Protein AF-A3IUQ2-F1 (afdb_monomer_lite)

Sequence (118 aa):
AVDLLGKALQLHIATYLVGKAIQGVTAAYLTRIAGKSFVEYFRQDQDWGDGGMTEVVQRQFQLSRKDEFLKAFVKDAITKVVQPLSDSWEEETEDTTPLKQPPLQQQAVLEEEEDDDW

pLDDT: mean 75.42, std 16.13, range [41.16, 94.31]

Secondary structure (DSSP, 8-state):
-HHHHHHHHHHHHHHHHHHHHHHHHHHHHHHHHHHHHHHHHHHTTT---TTHHHHHHHHHHHHHHHSHHHHHHHHHHIIIIIHHHHHHHHGGGS------PPP---------------

Structure (mmCIF, N/CA/C/O backbone):
data_AF-A3IUQ2-F1
#
_entry.id   AF-A3IUQ2-F1
#
loop_
_atom_site.group_PDB
_atom_site.id
_atom_site.type_symbol
_atom_site.label_atom_id
_atom_site.label_alt_id
_atom_site.label_comp_id
_atom_site.label_asym_id
_atom_site.label_entity_id
_atom_site.label_seq_id
_atom_site.pdbx_PDB_ins_code
_atom_site.Cartn_x
_atom_site.Cartn_y
_atom_site.Cartn_z
_atom_site.occupancy
_atom_site.B_iso_or_equiv
_atom_site.auth_seq_id
_atom_site.auth_comp_id
_atom_site.auth_asym_id
_atom_site.auth_atom_id
_atom_site.pdbx_PDB_model_num
ATOM 1 N N . ALA A 1 1 ? -13.560 -8.164 38.154 1.00 69.31 1 ALA A N 1
ATOM 2 C CA . ALA A 1 1 ? -12.105 -8.143 37.875 1.00 69.31 1 ALA A CA 1
ATOM 3 C C . ALA A 1 1 ? -11.744 -9.020 36.675 1.00 69.31 1 ALA A C 1
ATOM 5 O O . ALA A 1 1 ? -11.183 -8.492 35.728 1.00 69.31 1 ALA A O 1
ATOM 6 N N . VAL A 1 2 ? -12.111 -10.309 36.665 1.00 82.25 2 VAL A N 1
ATOM 7 C CA . VAL A 1 2 ? -11.847 -11.225 35.531 1.00 82.25 2 VAL A CA 1
ATOM 8 C C . VAL A 1 2 ? -12.486 -10.742 34.216 1.00 82.25 2 VAL A C 1
ATOM 10 O O . VAL A 1 2 ? -11.831 -10.756 33.184 1.00 82.25 2 VAL A O 1
ATOM 13 N N . ASP A 1 3 ? -13.708 -10.204 34.272 1.00 82.50 3 ASP A N 1
ATOM 14 C CA . ASP A 1 3 ? -14.431 -9.684 33.097 1.00 82.50 3 ASP A CA 1
ATOM 15 C C . ASP A 1 3 ? -13.732 -8.488 32.410 1.00 82.50 3 ASP A C 1
ATOM 17 O O . ASP A 1 3 ? -13.664 -8.396 31.188 1.00 82.50 3 ASP A O 1
ATOM 21 N N . LEU A 1 4 ? -13.114 -7.598 33.198 1.00 84.06 4 LEU A N 1
ATOM 22 C CA . LEU A 1 4 ? -12.323 -6.469 32.686 1.00 84.06 4 LEU A CA 1
ATOM 23 C C . LEU A 1 4 ? -11.041 -6.937 31.990 1.00 84.06 4 LEU A C 1
ATOM 25 O O . LEU A 1 4 ? -10.627 -6.345 30.996 1.00 84.06 4 LEU A O 1
ATOM 29 N N . LEU A 1 5 ? -10.421 -8.003 32.503 1.00 81.38 5 LEU A N 1
ATOM 30 C CA . LEU A 1 5 ? -9.231 -8.591 31.896 1.00 81.38 5 LEU A CA 1
ATOM 31 C C . LEU A 1 5 ? -9.569 -9.270 30.560 1.00 81.38 5 LEU A C 1
ATOM 33 O O . LEU A 1 5 ? -8.815 -9.121 29.602 1.00 81.38 5 LEU A O 1
ATOM 37 N N . GLY A 1 6 ? -10.719 -9.950 30.481 1.00 81.00 6 GLY A N 1
ATOM 38 C CA . GLY A 1 6 ? -11.242 -10.519 29.235 1.00 81.00 6 GLY A CA 1
ATOM 39 C C . GLY A 1 6 ? -11.48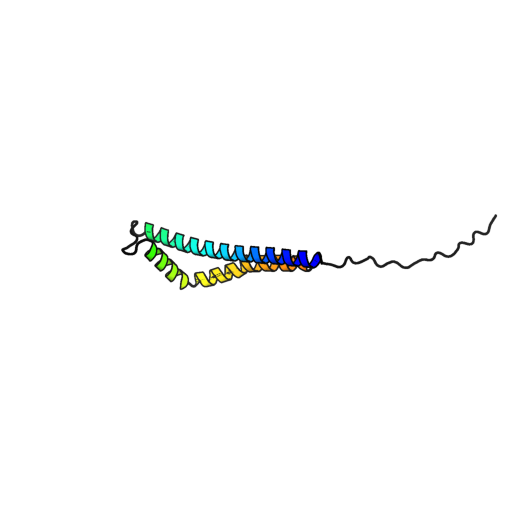5 -9.451 28.166 1.00 81.00 6 GLY A C 1
ATOM 40 O O . GLY A 1 6 ? -10.960 -9.565 27.060 1.00 81.00 6 GLY A O 1
ATOM 41 N N . LYS A 1 7 ? -12.169 -8.358 28.529 1.00 81.69 7 LYS A N 1
ATOM 42 C CA . LYS A 1 7 ? -12.421 -7.215 27.633 1.00 81.69 7 LYS A CA 1
ATOM 43 C C . LYS A 1 7 ? -11.130 -6.542 27.157 1.00 81.69 7 LYS A C 1
ATOM 45 O O . LYS A 1 7 ? -10.984 -6.241 25.976 1.00 81.69 7 LYS A O 1
ATOM 50 N N . ALA A 1 8 ? -10.155 -6.351 28.048 1.00 79.25 8 ALA A N 1
ATOM 51 C CA . ALA A 1 8 ? -8.855 -5.787 27.678 1.00 79.25 8 ALA A CA 1
ATOM 52 C C . ALA A 1 8 ? -8.081 -6.685 26.694 1.00 79.25 8 ALA A C 1
ATOM 54 O O . ALA A 1 8 ? -7.470 -6.187 25.747 1.00 79.25 8 ALA A O 1
ATOM 55 N N . LEU A 1 9 ? -8.123 -8.007 26.891 1.00 80.69 9 LEU A N 1
ATOM 56 C CA . LEU A 1 9 ? -7.485 -8.970 25.995 1.00 80.69 9 LEU A CA 1
ATOM 57 C C . LEU A 1 9 ? -8.164 -9.007 24.616 1.00 80.69 9 LEU A C 1
ATOM 59 O O . LEU A 1 9 ? -7.469 -8.991 23.601 1.00 80.69 9 LEU A O 1
ATOM 63 N N . GLN A 1 10 ? -9.500 -9.001 24.571 1.00 78.50 10 GLN A N 1
ATOM 64 C CA . GLN A 1 10 ? -10.274 -8.943 23.325 1.00 78.50 10 GLN A CA 1
ATOM 65 C C . GLN A 1 10 ? -9.937 -7.691 22.507 1.00 78.50 10 GLN A C 1
ATOM 67 O O . GLN A 1 10 ? -9.612 -7.800 21.326 1.00 78.50 10 GLN A O 1
ATOM 72 N N . LEU A 1 11 ? -9.893 -6.516 23.144 1.00 81.75 11 LEU A N 1
ATOM 73 C CA . LEU A 1 11 ? -9.494 -5.267 22.485 1.00 81.75 11 LEU A CA 1
ATOM 74 C C . LEU A 1 11 ? -8.073 -5.335 21.911 1.00 81.75 11 LEU A C 1
ATOM 76 O O . LEU A 1 11 ? -7.812 -4.826 20.817 1.00 81.75 11 LEU A O 1
ATOM 80 N N . HIS A 1 12 ? -7.148 -5.984 22.622 1.00 81.25 12 HIS A N 1
ATOM 81 C CA . HIS A 1 12 ? -5.777 -6.155 22.151 1.00 81.25 12 HIS A CA 1
ATOM 82 C C . HIS A 1 12 ? -5.707 -7.051 20.903 1.00 81.25 12 HIS A C 1
ATOM 84 O O . HIS A 1 12 ? -4.921 -6.779 19.992 1.00 81.25 12 HIS A O 1
ATOM 90 N N . ILE A 1 13 ? -6.520 -8.107 20.835 1.00 84.19 13 ILE A N 1
ATOM 91 C CA . ILE A 1 13 ? -6.587 -9.007 19.674 1.00 84.19 13 ILE A CA 1
ATOM 92 C C . ILE A 1 13 ? -7.259 -8.306 18.487 1.00 84.19 13 ILE A C 1
ATOM 94 O O . ILE A 1 13 ? -6.712 -8.333 17.384 1.00 84.19 13 ILE A O 1
ATOM 98 N N . ALA A 1 14 ? -8.378 -7.614 18.713 1.00 82.12 14 ALA A N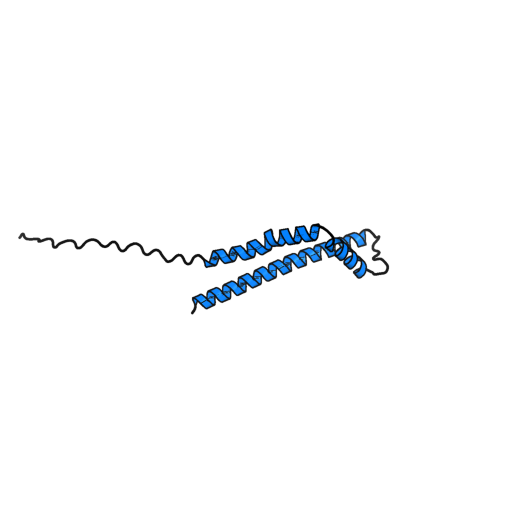 1
ATOM 99 C CA . ALA A 1 14 ? -9.083 -6.859 17.677 1.00 82.12 14 ALA A CA 1
ATOM 100 C C . ALA A 1 14 ? -8.170 -5.793 17.047 1.00 82.12 14 ALA A C 1
ATOM 102 O O . ALA A 1 14 ? -7.956 -5.769 15.833 1.00 82.12 14 ALA A O 1
ATOM 103 N N . THR A 1 15 ? -7.509 -4.982 17.879 1.00 82.38 15 THR A N 1
ATOM 104 C CA . THR A 1 15 ? -6.563 -3.955 17.411 1.00 82.38 15 THR A CA 1
ATOM 105 C C . THR A 1 15 ? -5.378 -4.572 16.661 1.00 82.38 15 THR A C 1
ATOM 107 O O . THR A 1 15 ? -4.912 -4.024 15.658 1.00 82.38 15 THR A O 1
ATOM 110 N N . TYR A 1 16 ? -4.895 -5.736 17.110 1.00 87.19 16 TYR A N 1
ATOM 111 C CA . TYR A 1 16 ? -3.825 -6.464 16.430 1.00 87.19 16 TYR A CA 1
ATOM 112 C C . TYR A 1 16 ? -4.240 -6.899 15.018 1.00 87.19 16 TYR A C 1
ATOM 114 O O . TYR A 1 16 ? -3.488 -6.679 14.066 1.00 87.19 16 TYR A O 1
ATOM 122 N N . LEU A 1 17 ? -5.437 -7.468 14.862 1.00 87.00 17 LEU A N 1
ATOM 123 C CA . LEU A 1 17 ? -5.953 -7.927 13.571 1.00 87.00 17 LEU A CA 1
ATOM 124 C C . LEU A 1 17 ? -6.215 -6.770 12.602 1.00 87.00 17 LEU A C 1
ATOM 126 O O . LEU A 1 17 ? -5.797 -6.848 11.446 1.00 87.00 17 LEU A O 1
ATOM 130 N N . VAL A 1 18 ? -6.796 -5.666 13.075 1.00 87.06 18 VAL A N 1
ATOM 131 C CA . VAL A 1 18 ? -6.957 -4.433 12.282 1.00 87.06 18 VAL A CA 1
ATOM 132 C C . VAL A 1 18 ? -5.596 -3.918 11.798 1.00 87.06 18 VAL A C 1
ATOM 134 O O . VAL A 1 18 ? -5.422 -3.599 10.618 1.00 87.06 18 VAL A O 1
ATOM 137 N N . GLY A 1 19 ? -4.584 -3.919 12.671 1.00 85.56 19 GLY A N 1
ATOM 138 C CA . GLY A 1 19 ? -3.210 -3.582 12.294 1.00 85.56 19 GLY A CA 1
ATOM 139 C C . GLY A 1 19 ? -2.652 -4.498 11.196 1.00 85.56 19 GLY A C 1
ATOM 140 O O . GLY A 1 19 ? -2.020 -4.021 10.248 1.00 85.56 19 GLY A O 1
ATOM 141 N N . LYS A 1 20 ? -2.924 -5.808 11.272 1.00 90.56 20 LYS A N 1
ATOM 142 C CA . LYS A 1 20 ? -2.528 -6.783 10.241 1.00 90.56 20 LYS A CA 1
ATOM 143 C C . LYS A 1 20 ? -3.259 -6.585 8.919 1.00 90.56 20 LYS A C 1
ATOM 145 O O . LYS A 1 20 ? -2.622 -6.701 7.873 1.00 90.56 20 LYS A O 1
ATOM 150 N N . ALA A 1 21 ? -4.538 -6.223 8.945 1.00 90.75 21 ALA A N 1
ATOM 151 C CA . ALA A 1 21 ? -5.297 -5.898 7.741 1.00 90.75 21 ALA A CA 1
ATOM 152 C C . ALA A 1 21 ? -4.675 -4.713 6.991 1.00 90.75 21 ALA A C 1
ATOM 154 O O . ALA A 1 21 ? -4.387 -4.817 5.799 1.00 90.75 21 ALA A O 1
ATOM 155 N N . ILE A 1 22 ? -4.371 -3.619 7.696 1.00 90.19 22 ILE A N 1
ATOM 156 C CA . ILE A 1 22 ? -3.730 -2.435 7.099 1.00 90.19 22 ILE A CA 1
ATOM 157 C C . ILE A 1 22 ? -2.362 -2.793 6.500 1.00 90.19 22 ILE A C 1
ATOM 159 O O . ILE A 1 22 ? -2.038 -2.373 5.383 1.00 90.19 22 ILE A O 1
ATOM 163 N N . GLN A 1 23 ? -1.564 -3.602 7.204 1.00 89.12 23 GLN A N 1
ATOM 164 C CA . GLN A 1 23 ? -0.283 -4.096 6.690 1.00 89.12 23 GLN A CA 1
ATOM 165 C C . GLN A 1 23 ? -0.462 -4.948 5.425 1.00 89.12 23 GLN A C 1
ATOM 167 O O . GLN A 1 23 ? 0.292 -4.773 4.469 1.00 89.12 23 GLN A O 1
ATOM 172 N N . GLY A 1 24 ? -1.478 -5.813 5.382 1.00 92.56 24 GLY A N 1
ATOM 173 C CA . GLY A 1 24 ? -1.810 -6.625 4.210 1.00 92.56 24 GLY A CA 1
ATOM 174 C C . GLY A 1 24 ? -2.218 -5.782 3.001 1.00 92.56 24 GLY A C 1
ATOM 175 O O . GLY A 1 24 ? -1.699 -5.983 1.904 1.00 92.56 24 GLY A O 1
ATOM 176 N N . VAL A 1 25 ? -3.074 -4.778 3.206 1.00 91.81 25 VAL A N 1
ATOM 177 C CA . VAL A 1 25 ? -3.484 -3.827 2.157 1.00 91.81 25 VAL A CA 1
ATOM 178 C C . VAL A 1 25 ? -2.281 -3.042 1.631 1.00 91.81 25 VAL A C 1
ATOM 180 O O . VAL A 1 25 ? -2.120 -2.876 0.420 1.00 91.81 25 VAL A O 1
ATOM 183 N N . THR A 1 26 ? -1.400 -2.603 2.531 1.00 91.50 26 THR A N 1
ATOM 184 C CA . THR A 1 26 ? -0.169 -1.888 2.170 1.00 91.50 26 THR A CA 1
ATOM 185 C C . THR A 1 26 ? 0.764 -2.773 1.350 1.00 91.50 26 THR A C 1
ATOM 187 O O . THR A 1 26 ? 1.253 -2.348 0.302 1.00 91.50 26 THR A O 1
ATOM 190 N N . ALA A 1 27 ? 0.980 -4.016 1.787 1.00 94.31 27 ALA A N 1
ATOM 191 C CA . ALA A 1 27 ? 1.794 -4.983 1.064 1.00 94.31 27 ALA A CA 1
ATOM 192 C C . ALA A 1 27 ? 1.218 -5.254 -0.332 1.00 94.31 27 ALA A C 1
ATOM 194 O O . ALA A 1 27 ? 1.949 -5.156 -1.311 1.00 94.31 27 ALA A O 1
ATOM 195 N N . ALA A 1 28 ? -0.094 -5.478 -0.449 1.00 92.69 28 ALA A N 1
ATOM 196 C CA . ALA A 1 28 ? -0.760 -5.690 -1.732 1.00 92.69 28 ALA A CA 1
ATOM 197 C C . ALA A 1 28 ? -0.589 -4.497 -2.690 1.00 92.69 28 ALA A C 1
ATOM 199 O O . ALA A 1 28 ? -0.321 -4.687 -3.881 1.00 92.69 28 ALA A O 1
ATOM 200 N N . TYR A 1 29 ? -0.687 -3.263 -2.180 1.00 90.44 29 TYR A N 1
ATOM 201 C CA . TYR A 1 29 ? -0.424 -2.068 -2.982 1.00 90.44 29 TYR A CA 1
ATOM 202 C C . TYR A 1 29 ? 1.027 -2.024 -3.475 1.00 90.44 29 TYR A C 1
ATOM 204 O O . TYR A 1 29 ? 1.263 -1.839 -4.669 1.00 90.44 29 TYR A O 1
ATOM 212 N N . LEU A 1 30 ? 2.001 -2.252 -2.589 1.00 91.12 30 LEU A N 1
ATOM 213 C CA . LEU A 1 30 ? 3.418 -2.282 -2.962 1.00 91.12 30 LEU A CA 1
ATOM 214 C C . LEU A 1 30 ? 3.719 -3.394 -3.976 1.00 91.12 30 LEU A C 1
ATOM 216 O O . LEU A 1 30 ? 4.431 -3.148 -4.949 1.00 91.12 30 LEU A O 1
ATOM 220 N N . THR A 1 31 ? 3.122 -4.576 -3.817 1.00 91.81 31 THR A N 1
ATOM 221 C CA . THR A 1 31 ? 3.229 -5.681 -4.779 1.00 91.81 31 THR A CA 1
ATOM 222 C C . THR A 1 31 ? 2.703 -5.282 -6.156 1.00 91.81 31 THR A C 1
ATOM 224 O O . THR A 1 31 ? 3.344 -5.586 -7.161 1.00 91.81 31 THR A O 1
ATOM 227 N N . ARG A 1 32 ? 1.584 -4.550 -6.236 1.00 88.56 32 ARG A N 1
ATOM 228 C CA . ARG A 1 32 ? 1.065 -4.040 -7.514 1.00 88.56 32 ARG A CA 1
ATOM 229 C C . ARG A 1 32 ? 2.044 -3.079 -8.189 1.00 88.56 32 ARG A C 1
ATOM 231 O O . ARG A 1 32 ? 2.240 -3.179 -9.399 1.00 88.56 32 ARG A O 1
ATOM 238 N N . ILE A 1 33 ? 2.645 -2.160 -7.433 1.00 87.31 33 ILE A N 1
ATOM 239 C CA . ILE A 1 33 ? 3.645 -1.227 -7.976 1.00 87.31 33 ILE A CA 1
ATOM 240 C C . ILE A 1 33 ? 4.857 -1.994 -8.494 1.00 87.31 33 ILE A C 1
ATOM 242 O O . ILE A 1 33 ? 5.231 -1.811 -9.649 1.00 87.31 33 ILE A O 1
ATOM 246 N N . ALA A 1 34 ? 5.408 -2.896 -7.680 1.00 88.50 34 ALA A N 1
ATOM 247 C CA . ALA A 1 34 ? 6.548 -3.723 -8.059 1.00 88.50 34 ALA A CA 1
ATOM 248 C C . ALA A 1 34 ? 6.262 -4.551 -9.324 1.00 88.50 34 ALA A C 1
ATOM 250 O O . ALA A 1 34 ? 7.081 -4.588 -10.239 1.00 88.50 34 ALA A O 1
ATOM 251 N N . GLY A 1 35 ? 5.068 -5.144 -9.428 1.00 89.88 35 GLY A N 1
ATOM 252 C CA . GLY A 1 35 ? 4.639 -5.874 -10.621 1.00 89.88 35 GLY A CA 1
ATOM 253 C C . GLY A 1 35 ? 4.600 -4.997 -11.875 1.00 89.88 35 GLY A C 1
ATOM 254 O O . GLY A 1 35 ? 5.128 -5.391 -12.914 1.00 89.88 35 GLY A O 1
ATOM 255 N N . LYS A 1 36 ? 4.035 -3.783 -11.789 1.00 87.25 36 LYS A N 1
ATOM 256 C CA . LYS A 1 36 ? 4.041 -2.835 -12.919 1.00 87.25 36 LYS A CA 1
ATOM 257 C C . LYS A 1 36 ? 5.459 -2.409 -13.302 1.00 87.25 36 LYS A C 1
ATOM 259 O O . LYS A 1 36 ? 5.746 -2.314 -14.491 1.00 87.25 36 LYS A O 1
ATOM 264 N N . SER A 1 37 ? 6.340 -2.196 -12.325 1.00 82.88 37 SER A N 1
ATOM 265 C CA . SER A 1 37 ? 7.752 -1.881 -12.568 1.00 82.88 37 SER A CA 1
ATOM 266 C C . SER A 1 37 ? 8.482 -3.004 -13.303 1.00 82.88 37 SER A C 1
ATOM 268 O O . SER A 1 37 ? 9.218 -2.725 -14.243 1.00 82.88 37 SER A O 1
ATOM 270 N N . PHE A 1 38 ? 8.235 -4.268 -12.948 1.00 86.31 38 PHE A N 1
ATOM 271 C CA . PHE A 1 38 ? 8.820 -5.402 -13.669 1.00 86.31 38 PHE A CA 1
ATOM 272 C C . PHE A 1 38 ? 8.297 -5.537 -15.096 1.00 86.31 38 PHE A C 1
ATOM 274 O O . PHE A 1 38 ? 9.069 -5.811 -16.009 1.00 86.31 38 PHE A O 1
ATOM 281 N N . VAL A 1 39 ? 6.995 -5.347 -15.311 1.00 86.44 39 VAL A N 1
ATOM 282 C CA . VAL A 1 39 ? 6.432 -5.394 -16.667 1.00 86.44 39 VAL A CA 1
ATOM 283 C C . VAL A 1 39 ? 7.057 -4.316 -17.552 1.00 86.44 39 VAL A C 1
ATOM 285 O O . VAL A 1 39 ? 7.370 -4.592 -18.705 1.00 86.44 39 VAL A O 1
ATOM 288 N N . GLU A 1 40 ? 7.257 -3.109 -17.023 1.00 83.56 40 GLU A N 1
ATOM 289 C CA . GLU A 1 40 ? 7.892 -2.013 -17.760 1.00 83.56 40 GLU A CA 1
ATOM 290 C C . GLU A 1 40 ? 9.328 -2.353 -18.171 1.00 83.56 40 GLU A C 1
ATOM 292 O O . GLU A 1 40 ? 9.699 -2.156 -19.321 1.00 83.56 40 GLU A O 1
ATOM 297 N N . TYR A 1 41 ? 10.097 -2.958 -17.273 1.00 80.88 41 TYR A N 1
ATOM 298 C CA . TYR A 1 41 ? 11.449 -3.420 -17.571 1.00 80.88 41 TYR A CA 1
ATOM 299 C C . TYR A 1 41 ? 11.528 -4.406 -18.726 1.00 80.88 41 TYR A C 1
ATOM 301 O O . TYR A 1 41 ? 12.303 -4.222 -19.661 1.00 80.88 41 TYR A O 1
ATOM 309 N N . PHE A 1 42 ? 10.699 -5.451 -18.692 1.00 85.19 42 PHE A N 1
ATOM 310 C CA . PHE A 1 42 ? 10.700 -6.438 -19.769 1.00 85.19 42 PHE A CA 1
ATOM 311 C C . PHE A 1 42 ? 10.207 -5.849 -21.095 1.00 85.19 42 PHE A C 1
ATOM 313 O O . PHE A 1 42 ? 10.544 -6.379 -22.149 1.00 85.19 42 PHE A O 1
ATOM 320 N N . ARG A 1 43 ? 9.424 -4.764 -21.059 1.00 85.75 43 ARG A N 1
ATOM 321 C CA . ARG A 1 43 ? 8.989 -4.034 -22.259 1.00 85.75 43 ARG A CA 1
ATOM 322 C C . ARG A 1 43 ? 10.065 -3.121 -22.837 1.00 85.75 43 ARG A C 1
ATOM 324 O O . ARG A 1 43 ? 10.000 -2.839 -24.026 1.00 85.75 43 ARG A O 1
ATOM 331 N N . GLN A 1 44 ? 11.014 -2.667 -22.027 1.00 83.00 44 GLN A N 1
ATOM 332 C CA . GLN A 1 44 ? 12.124 -1.807 -22.444 1.00 83.00 44 GLN A CA 1
ATOM 333 C C . GLN A 1 44 ? 13.382 -2.624 -22.780 1.00 83.00 44 GLN A C 1
ATOM 335 O O . GLN A 1 44 ? 14.488 -2.200 -22.483 1.00 83.00 44 GLN A O 1
ATOM 340 N N . ASP A 1 45 ? 13.226 -3.823 -23.353 1.00 82.31 45 ASP A N 1
ATOM 341 C CA . ASP A 1 45 ? 14.339 -4.725 -23.699 1.00 82.31 45 ASP A CA 1
ATOM 342 C C . ASP A 1 45 ? 15.287 -5.038 -22.531 1.00 82.31 45 ASP A C 1
ATOM 344 O O . ASP A 1 45 ? 16.472 -5.295 -22.726 1.00 82.31 45 ASP A O 1
ATOM 348 N N . GLN A 1 46 ? 14.751 -5.070 -21.305 1.00 80.56 46 GLN A N 1
ATOM 349 C CA . GLN A 1 46 ? 15.541 -5.255 -20.087 1.00 80.56 46 GLN A CA 1
ATOM 350 C C . GLN A 1 46 ? 16.526 -4.104 -19.819 1.00 80.56 46 GLN A C 1
ATOM 352 O O . GLN A 1 46 ? 17.522 -4.278 -19.115 1.00 80.56 46 GLN A O 1
ATOM 357 N N . ASP A 1 47 ? 16.240 -2.918 -20.350 1.00 79.38 47 ASP A N 1
ATOM 358 C CA . ASP A 1 47 ? 16.887 -1.681 -19.954 1.00 79.38 47 ASP A CA 1
ATOM 359 C C . ASP A 1 47 ? 16.085 -1.028 -18.822 1.00 79.38 47 ASP A C 1
ATOM 361 O O . ASP A 1 47 ? 14.857 -0.930 -18.851 1.00 79.38 47 ASP A O 1
ATOM 365 N N . TRP A 1 48 ? 16.793 -0.612 -17.780 1.00 77.62 48 TRP A N 1
ATOM 366 C CA . TRP A 1 48 ? 16.216 0.109 -16.653 1.00 77.62 48 TRP A CA 1
ATOM 367 C C . TRP A 1 48 ? 16.314 1.635 -16.824 1.00 77.62 48 TRP A C 1
ATOM 369 O O . TRP A 1 48 ? 15.810 2.374 -15.975 1.00 77.62 48 TRP A O 1
ATOM 379 N N . GLY A 1 49 ? 16.964 2.103 -17.893 1.00 75.88 49 GLY A N 1
ATOM 380 C CA . GLY A 1 49 ? 17.359 3.492 -18.080 1.00 75.88 49 GLY A CA 1
ATOM 381 C C . GLY A 1 49 ? 18.503 3.905 -17.151 1.00 75.88 49 GLY A C 1
ATOM 382 O O . GLY A 1 49 ? 18.930 3.158 -16.266 1.00 75.88 49 GLY A O 1
ATOM 383 N N . ASP A 1 50 ? 18.983 5.135 -17.327 1.00 78.69 50 ASP A N 1
ATOM 384 C CA . ASP A 1 50 ? 20.168 5.658 -16.632 1.00 78.69 50 ASP A CA 1
ATOM 385 C C . ASP A 1 50 ? 20.065 5.610 -15.092 1.00 78.69 50 ASP A C 1
ATOM 387 O O . ASP A 1 50 ? 21.074 5.446 -14.405 1.00 78.69 50 ASP A O 1
ATOM 391 N N . GLY A 1 51 ? 18.856 5.723 -14.526 1.00 80.19 51 GLY A N 1
ATOM 392 C CA . GLY A 1 51 ? 18.609 5.649 -13.082 1.00 80.19 51 GLY A CA 1
ATOM 393 C C . GLY A 1 51 ? 18.339 4.245 -12.525 1.00 80.19 51 GLY A C 1
ATOM 394 O O . GLY A 1 51 ? 18.103 4.094 -11.318 1.00 80.19 51 GLY A O 1
ATOM 395 N N . GLY A 1 52 ? 18.371 3.207 -13.363 1.00 84.31 52 GLY A N 1
ATOM 396 C CA . GLY A 1 52 ? 18.177 1.824 -12.942 1.00 84.31 52 GLY A CA 1
ATOM 397 C C . GLY A 1 52 ? 16.769 1.515 -12.399 1.00 84.31 52 GLY A C 1
ATOM 398 O O . GLY A 1 52 ? 15.827 2.305 -12.483 1.00 84.31 52 GLY A O 1
ATOM 399 N N . MET A 1 53 ? 16.626 0.341 -11.775 1.00 82.88 53 MET A N 1
ATOM 400 C CA . MET A 1 53 ? 15.371 -0.130 -11.159 1.00 82.88 53 MET A CA 1
ATOM 401 C C . MET A 1 53 ? 14.729 0.907 -10.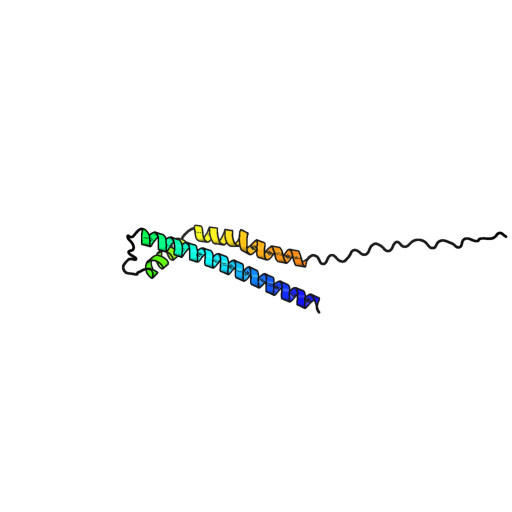224 1.00 82.88 53 MET A C 1
ATOM 403 O O . MET A 1 53 ? 13.506 1.046 -10.183 1.00 82.88 53 MET A O 1
ATOM 407 N N . THR A 1 54 ? 15.545 1.638 -9.465 1.00 84.19 54 THR A N 1
ATOM 408 C CA . THR A 1 54 ? 15.069 2.624 -8.490 1.00 84.19 54 THR A CA 1
ATOM 409 C C . THR A 1 54 ? 14.261 3.732 -9.158 1.00 84.19 54 THR A C 1
ATOM 411 O O . THR A 1 54 ? 13.186 4.082 -8.664 1.00 84.19 54 THR A O 1
ATOM 414 N N . GLU A 1 55 ? 14.729 4.254 -10.295 1.00 84.69 55 GLU A N 1
ATOM 415 C CA . GLU A 1 55 ? 14.008 5.294 -11.031 1.00 84.69 55 GLU A CA 1
ATOM 416 C C . GLU A 1 55 ? 12.683 4.759 -11.590 1.00 84.69 55 GLU A C 1
ATOM 418 O O . GLU A 1 55 ? 11.636 5.397 -11.435 1.00 84.69 55 GLU A O 1
ATOM 423 N N . VAL A 1 56 ? 12.693 3.554 -12.168 1.00 81.38 56 VAL A N 1
ATOM 424 C CA . VAL A 1 56 ? 11.489 2.913 -12.723 1.00 81.38 56 VAL A CA 1
ATOM 425 C C . VAL A 1 56 ? 10.430 2.684 -11.642 1.00 81.38 56 VAL A C 1
ATOM 427 O O . VAL A 1 56 ? 9.255 3.012 -11.838 1.00 81.38 56 VAL A O 1
ATOM 430 N N . VAL A 1 57 ? 10.824 2.178 -10.471 1.00 83.62 57 VAL A N 1
ATOM 431 C CA . VAL A 1 57 ? 9.920 2.001 -9.322 1.00 83.62 57 VAL A CA 1
ATOM 432 C C . VAL A 1 57 ? 9.378 3.341 -8.840 1.00 83.62 57 VAL A C 1
ATOM 434 O O . VAL A 1 57 ? 8.172 3.471 -8.621 1.00 83.62 57 VAL A O 1
ATOM 437 N N . GLN A 1 58 ? 10.227 4.362 -8.721 1.00 84.50 58 GLN A N 1
ATOM 438 C CA . GLN A 1 58 ? 9.802 5.684 -8.273 1.00 84.50 58 GLN A CA 1
ATOM 439 C C . GLN A 1 58 ? 8.810 6.323 -9.254 1.00 84.50 58 GLN A C 1
ATOM 441 O O . GLN A 1 58 ? 7.801 6.890 -8.825 1.00 84.50 58 GLN A O 1
ATOM 446 N N . ARG A 1 59 ? 9.039 6.170 -10.562 1.00 84.00 59 ARG A N 1
ATOM 447 C CA . ARG A 1 59 ? 8.122 6.618 -11.614 1.00 84.00 59 ARG A CA 1
ATOM 448 C C . ARG A 1 59 ? 6.777 5.899 -11.524 1.00 84.00 59 ARG A C 1
ATOM 450 O O . ARG A 1 59 ? 5.743 6.564 -11.489 1.00 84.00 59 ARG A O 1
ATOM 457 N N . GLN A 1 60 ? 6.769 4.569 -11.414 1.00 83.00 60 GLN A N 1
ATOM 458 C CA . GLN A 1 60 ? 5.530 3.789 -11.275 1.00 83.00 60 GLN A CA 1
ATOM 459 C C . GLN A 1 60 ? 4.778 4.114 -9.979 1.00 83.00 60 GLN A C 1
ATOM 461 O O . GLN A 1 60 ? 3.550 4.208 -9.977 1.00 83.00 60 GLN A O 1
ATOM 466 N N . PHE A 1 61 ? 5.499 4.369 -8.889 1.00 83.38 61 PHE A N 1
ATOM 467 C CA . PHE A 1 61 ? 4.910 4.804 -7.630 1.00 83.38 61 PHE A CA 1
ATOM 468 C C . PHE A 1 61 ? 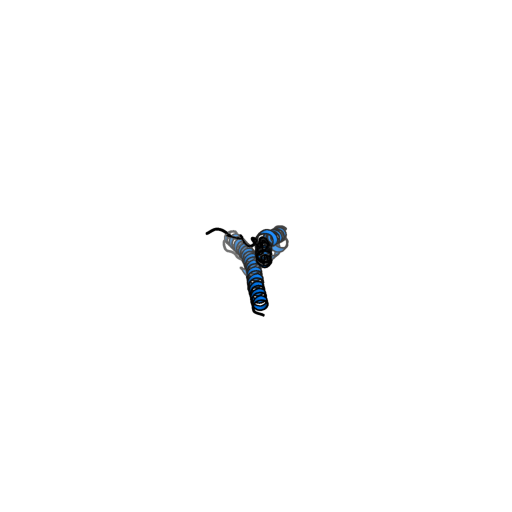4.283 6.199 -7.734 1.00 83.38 61 PHE A C 1
ATOM 470 O O . PHE A 1 61 ? 3.166 6.397 -7.261 1.00 83.38 61 PHE A O 1
ATOM 477 N N . GLN A 1 62 ? 4.949 7.163 -8.377 1.00 82.50 62 GLN A N 1
ATOM 478 C CA . GLN A 1 62 ? 4.400 8.508 -8.583 1.00 82.50 62 GLN A CA 1
ATOM 479 C C . GLN A 1 62 ? 3.185 8.505 -9.517 1.00 82.50 62 GLN A C 1
ATOM 481 O O . GLN A 1 62 ? 2.189 9.165 -9.213 1.00 82.50 62 GLN A O 1
ATOM 486 N N . LEU A 1 63 ? 3.252 7.748 -10.617 1.00 81.06 63 LEU A N 1
ATOM 487 C CA . LEU A 1 63 ? 2.131 7.563 -11.538 1.00 81.06 63 LEU A CA 1
ATOM 488 C C . LEU A 1 63 ? 0.934 6.951 -10.809 1.00 81.06 63 LEU A C 1
ATOM 490 O O . LEU A 1 63 ? -0.164 7.492 -10.880 1.00 81.06 63 LEU A O 1
ATOM 494 N N . SER A 1 64 ? 1.155 5.894 -10.025 1.00 75.06 64 SER A N 1
ATOM 495 C CA . SER A 1 64 ? 0.083 5.247 -9.268 1.00 75.06 64 SER A CA 1
ATOM 496 C C . SER A 1 64 ? -0.438 6.078 -8.092 1.00 75.06 64 SER A C 1
ATOM 498 O O . SER A 1 64 ? -1.579 5.887 -7.684 1.00 75.06 64 SER A O 1
ATOM 500 N N . ARG A 1 65 ? 0.358 6.993 -7.523 1.00 73.06 65 ARG A N 1
ATOM 501 C CA . ARG A 1 65 ? -0.092 7.882 -6.437 1.00 73.06 65 ARG A CA 1
ATOM 502 C C . ARG A 1 65 ? -1.040 8.974 -6.943 1.00 73.06 65 ARG A C 1
ATOM 504 O O . ARG A 1 65 ? -1.903 9.427 -6.197 1.00 73.06 65 ARG A O 1
ATOM 511 N N . LYS A 1 66 ? -0.863 9.411 -8.193 1.00 70.75 66 LYS A N 1
ATOM 512 C CA . LYS A 1 66 ? -1.758 10.362 -8.878 1.00 70.75 66 LYS A CA 1
ATOM 513 C C . LYS A 1 66 ? -2.977 9.680 -9.505 1.00 70.75 66 LYS A C 1
ATOM 515 O O . LYS A 1 66 ? -3.888 10.370 -9.948 1.00 70.75 66 LYS A O 1
ATOM 520 N N . ASP A 1 67 ? -2.979 8.353 -9.536 1.00 74.75 67 ASP A N 1
ATOM 521 C CA . ASP A 1 67 ? -4.031 7.536 -10.120 1.00 74.75 67 ASP A CA 1
ATOM 522 C C . ASP A 1 67 ? -5.269 7.516 -9.211 1.00 74.75 67 ASP A C 1
ATOM 524 O O . ASP A 1 67 ? -5.183 7.346 -7.989 1.00 74.75 67 ASP A O 1
ATOM 528 N N . GLU A 1 68 ? -6.439 7.659 -9.824 1.00 82.38 68 GLU A N 1
ATOM 529 C CA . GLU A 1 68 ? -7.734 7.503 -9.163 1.00 82.38 68 GLU A CA 1
ATOM 530 C C . GLU A 1 68 ? -7.886 6.092 -8.572 1.00 82.38 68 GLU A C 1
ATOM 532 O O . GLU A 1 68 ? -8.536 5.904 -7.538 1.00 82.38 68 GLU A O 1
ATOM 537 N N . PHE A 1 69 ? -7.164 5.123 -9.146 1.00 84.25 69 PHE A N 1
ATOM 538 C CA . PHE A 1 69 ? -7.049 3.772 -8.625 1.00 84.25 69 PHE A CA 1
ATOM 539 C C . PHE A 1 69 ? -6.650 3.719 -7.145 1.00 84.25 69 PHE A C 1
ATOM 541 O O . PHE A 1 69 ? -7.281 2.978 -6.401 1.00 84.25 69 PHE A O 1
ATOM 548 N N . LEU A 1 70 ? -5.630 4.463 -6.689 1.00 85.62 70 LEU A N 1
ATOM 549 C CA . LEU A 1 70 ? -5.174 4.353 -5.293 1.00 85.62 70 LEU A CA 1
ATOM 550 C C . LEU A 1 70 ? -6.279 4.790 -4.324 1.00 85.62 70 LEU A C 1
ATOM 552 O O . LEU A 1 70 ? -6.492 4.146 -3.299 1.00 85.62 70 LEU A O 1
ATOM 556 N N . LYS A 1 71 ? -7.013 5.853 -4.667 1.00 87.25 71 LYS A N 1
ATOM 557 C CA . LYS A 1 71 ? -8.132 6.337 -3.850 1.00 87.25 71 LYS A CA 1
ATOM 558 C C . LYS A 1 71 ? -9.255 5.303 -3.789 1.00 87.25 71 LYS A C 1
ATOM 560 O O . LYS A 1 71 ? -9.726 4.991 -2.698 1.00 87.25 71 LYS A O 1
ATOM 565 N N . ALA A 1 72 ? -9.648 4.756 -4.940 1.00 89.62 72 ALA A N 1
ATOM 566 C CA . ALA A 1 72 ? -10.674 3.720 -5.017 1.00 89.62 72 ALA A CA 1
ATOM 567 C C . ALA A 1 72 ? -10.246 2.438 -4.288 1.00 89.62 72 ALA A C 1
ATOM 569 O O . ALA A 1 72 ? -11.024 1.878 -3.528 1.00 89.62 72 ALA A O 1
ATOM 570 N N . PHE A 1 73 ? -8.990 2.020 -4.445 1.00 89.19 73 PHE A N 1
ATOM 571 C CA . PHE A 1 73 ? -8.428 0.840 -3.797 1.00 89.19 73 PHE A CA 1
ATOM 572 C C . PHE A 1 73 ? -8.381 0.977 -2.277 1.00 89.19 73 PHE A C 1
ATOM 574 O O . PHE A 1 73 ? -8.793 0.057 -1.583 1.00 89.19 73 PHE A O 1
ATOM 581 N N . VAL A 1 74 ? -7.914 2.114 -1.750 1.00 89.94 74 VAL A N 1
ATOM 582 C CA . VAL A 1 74 ? -7.897 2.355 -0.299 1.00 89.94 74 VAL A CA 1
ATOM 583 C C . VAL A 1 74 ? -9.319 2.384 0.250 1.00 89.94 74 VAL A C 1
ATOM 585 O O . VAL A 1 74 ? -9.577 1.764 1.277 1.00 89.94 74 VAL A O 1
ATOM 588 N N . LYS A 1 75 ? -10.252 3.045 -0.445 1.00 91.69 75 LYS A N 1
ATOM 589 C CA . LYS A 1 75 ? -11.668 3.053 -0.062 1.00 91.69 75 LYS A CA 1
ATOM 590 C C . LYS A 1 75 ? -12.239 1.633 -0.012 1.00 91.69 75 LYS A C 1
ATOM 592 O O . LYS A 1 75 ? -12.797 1.240 1.006 1.00 91.69 75 LYS A O 1
ATOM 597 N N . ASP A 1 76 ? -12.041 0.854 -1.070 1.00 91.69 76 ASP A N 1
ATOM 598 C CA . ASP A 1 76 ? -12.502 -0.532 -1.151 1.00 91.69 76 ASP A CA 1
ATOM 599 C C . ASP A 1 76 ? -11.853 -1.419 -0.089 1.00 91.69 76 ASP A C 1
ATOM 601 O O . ASP A 1 76 ? -12.530 -2.248 0.507 1.00 91.69 76 ASP A O 1
ATOM 605 N N . ALA A 1 77 ? -10.560 -1.244 0.174 1.00 91.69 77 ALA A N 1
ATOM 606 C CA . ALA A 1 77 ? -9.847 -1.997 1.194 1.00 91.69 77 ALA A CA 1
ATOM 607 C C . ALA A 1 77 ? -10.363 -1.679 2.602 1.00 91.69 77 ALA A C 1
ATOM 609 O O . ALA A 1 77 ? -10.548 -2.590 3.407 1.00 91.69 77 ALA A O 1
ATOM 610 N N . ILE A 1 78 ? -10.649 -0.406 2.889 1.00 89.31 78 ILE A N 1
ATOM 611 C CA . ILE A 1 78 ? -11.281 -0.015 4.150 1.00 89.31 78 ILE A CA 1
ATOM 612 C C . ILE A 1 78 ? -12.648 -0.688 4.265 1.00 89.31 78 ILE A C 1
ATOM 614 O O . ILE A 1 78 ? -12.896 -1.359 5.256 1.00 89.31 78 ILE A O 1
ATOM 618 N N . THR A 1 79 ? -13.495 -0.590 3.241 1.00 92.44 79 THR A N 1
ATOM 619 C CA . THR A 1 79 ? -14.864 -1.123 3.298 1.00 92.44 79 THR A CA 1
ATOM 620 C C . THR A 1 79 ? -14.946 -2.647 3.294 1.00 92.44 79 THR A C 1
ATOM 622 O O . THR A 1 79 ? -15.839 -3.210 3.912 1.00 92.44 79 THR A O 1
ATOM 625 N N . LYS A 1 80 ? -14.041 -3.340 2.599 1.00 88.50 80 LYS A N 1
ATOM 626 C CA . LYS A 1 80 ? -14.133 -4.797 2.396 1.00 88.50 80 LYS A CA 1
ATOM 627 C C . LYS A 1 80 ? -13.209 -5.609 3.293 1.00 88.50 80 LYS A C 1
ATOM 629 O O . LYS A 1 80 ? -13.401 -6.813 3.400 1.00 88.50 80 LYS A O 1
ATOM 634 N N . VAL A 1 81 ? -12.187 -4.987 3.881 1.00 87.50 81 VA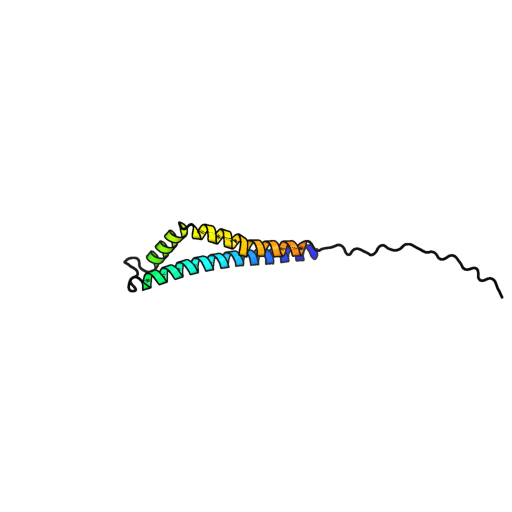L A N 1
ATOM 635 C CA . VAL A 1 81 ? -11.175 -5.699 4.675 1.00 87.50 81 VAL A CA 1
ATOM 636 C C . VAL A 1 81 ? -11.058 -5.115 6.069 1.00 87.50 81 VAL A C 1
ATOM 638 O O . VAL A 1 81 ? -11.036 -5.880 7.017 1.00 87.50 81 VAL A O 1
ATOM 641 N N . VAL A 1 82 ? -10.980 -3.791 6.218 1.00 85.12 82 VAL A N 1
ATOM 642 C CA . VAL A 1 82 ? -10.734 -3.185 7.537 1.00 85.12 82 VAL A CA 1
ATOM 643 C C . VAL A 1 82 ? -12.019 -3.076 8.355 1.00 85.12 82 VAL A C 1
ATOM 645 O O . VAL A 1 82 ? -12.041 -3.562 9.474 1.00 85.12 82 VAL A O 1
ATOM 648 N N . GLN A 1 83 ? -13.086 -2.492 7.801 1.00 84.62 83 GLN A N 1
ATOM 649 C CA . GLN A 1 83 ? -14.378 -2.327 8.481 1.00 84.62 83 GLN A CA 1
ATOM 650 C C . GLN A 1 83 ? -14.992 -3.664 8.907 1.00 84.62 83 GLN A C 1
ATOM 652 O O . GLN A 1 83 ? -15.252 -3.814 10.093 1.00 84.62 83 GLN A O 1
ATOM 657 N N . PRO A 1 84 ? -15.107 -4.689 8.037 1.00 84.19 84 PRO A N 1
ATOM 658 C CA . PRO A 1 84 ? -15.703 -5.958 8.447 1.00 84.19 84 PRO A CA 1
ATOM 659 C C . PRO A 1 84 ? -14.908 -6.650 9.555 1.00 84.19 84 PRO A C 1
ATOM 661 O O . PRO A 1 84 ? -15.487 -7.345 10.376 1.00 84.19 84 PRO A O 1
ATOM 664 N N . LEU A 1 85 ? -13.584 -6.454 9.583 1.00 81.19 85 LEU A N 1
ATOM 665 C CA . LEU A 1 85 ? -12.700 -7.000 10.611 1.00 81.19 85 LEU A CA 1
ATOM 666 C C . LEU A 1 85 ? -12.666 -6.158 11.888 1.00 81.19 85 LEU A C 1
ATOM 668 O O . LEU A 1 85 ? -12.043 -6.593 12.846 1.00 81.19 85 LEU A O 1
ATOM 672 N N . SER A 1 86 ? -13.237 -4.956 11.885 1.00 78.69 86 SER A N 1
ATOM 673 C CA . SER A 1 86 ? -13.468 -4.148 13.083 1.00 78.69 86 SER A CA 1
ATOM 674 C C . SER A 1 86 ? -14.847 -4.472 13.659 1.00 78.69 86 SER A C 1
ATOM 676 O O . SER A 1 86 ? -14.953 -4.811 14.833 1.00 78.69 86 SER A O 1
ATOM 678 N N . ASP A 1 87 ? -15.871 -4.466 12.803 1.00 76.75 87 ASP A N 1
ATOM 679 C CA . ASP A 1 87 ? -17.277 -4.640 13.174 1.00 76.75 87 ASP A CA 1
ATOM 680 C C . ASP A 1 87 ? -17.557 -6.068 13.686 1.00 76.75 87 ASP A C 1
ATOM 682 O O . ASP A 1 87 ? -18.290 -6.249 14.656 1.00 76.75 87 ASP A O 1
ATOM 686 N N . SER A 1 88 ? -16.895 -7.092 13.121 1.00 68.75 88 SER A N 1
ATOM 687 C CA . SER A 1 88 ? -17.058 -8.496 13.542 1.00 68.75 88 SER A CA 1
ATOM 688 C C . SER A 1 88 ? -16.670 -8.778 14.999 1.00 68.75 88 SER A C 1
ATOM 690 O O . SER A 1 88 ? -17.007 -9.837 15.514 1.00 68.75 88 SER A O 1
ATOM 692 N N . TRP A 1 89 ? -15.922 -7.880 15.649 1.00 64.50 89 TRP A N 1
ATOM 693 C CA . TRP A 1 89 ? -15.511 -8.028 17.052 1.00 64.50 89 TRP A CA 1
ATOM 694 C C . TRP A 1 89 ? -16.300 -7.136 18.008 1.00 64.50 89 TRP A C 1
ATOM 696 O O . TRP A 1 89 ? -16.262 -7.377 19.212 1.00 64.50 89 TRP A O 1
ATOM 706 N N . GLU A 1 90 ? -17.005 -6.123 17.501 1.00 61.56 90 GLU A N 1
ATOM 707 C CA . GLU A 1 90 ? -17.912 -5.317 18.321 1.00 61.56 90 GLU A CA 1
ATOM 708 C C . GLU A 1 90 ? -19.176 -6.127 18.663 1.00 61.56 90 GLU A C 1
ATOM 710 O O . GLU A 1 90 ? -19.579 -6.158 19.827 1.00 61.56 90 GLU A O 1
ATOM 715 N N . GLU A 1 91 ? -19.712 -6.901 17.709 1.00 57.84 91 GLU A N 1
ATOM 716 C CA . GLU A 1 91 ? -20.901 -7.751 17.910 1.00 57.84 91 GLU A CA 1
ATOM 717 C C . GLU A 1 91 ? -20.687 -8.888 18.935 1.00 57.84 91 GLU A C 1
ATOM 719 O O . GLU A 1 91 ? -21.606 -9.245 19.670 1.00 57.84 91 GLU A O 1
ATOM 724 N N . GLU A 1 92 ? -19.467 -9.422 19.071 1.00 52.84 92 GLU A N 1
ATOM 725 C CA . GLU A 1 92 ? -19.162 -10.530 19.998 1.00 52.84 92 GLU A CA 1
ATOM 726 C C . GLU A 1 92 ? -19.076 -10.081 21.477 1.00 52.84 92 GLU A C 1
ATOM 728 O O . GLU A 1 92 ? -18.970 -10.909 22.385 1.00 52.84 92 GLU A O 1
ATOM 733 N N . THR A 1 93 ? -19.135 -8.769 21.747 1.00 51.91 93 THR A N 1
ATOM 734 C CA . THR A 1 93 ? -19.054 -8.204 23.110 1.00 51.91 93 THR A CA 1
ATOM 735 C C . THR A 1 93 ? -20.391 -7.741 23.693 1.00 51.91 93 THR A C 1
ATOM 737 O O . THR A 1 93 ? -20.455 -7.469 24.895 1.00 51.91 93 THR A O 1
ATOM 740 N N . GLU A 1 94 ? -21.466 -7.702 22.896 1.00 49.94 94 GLU A N 1
ATOM 741 C CA . GLU A 1 94 ? -22.807 -7.317 23.368 1.00 49.94 94 GLU A CA 1
ATOM 742 C C . GLU A 1 94 ? -23.659 -8.500 23.858 1.00 49.94 94 GLU A C 1
ATOM 744 O O . GLU A 1 94 ? -24.646 -8.290 24.566 1.00 49.94 94 GLU A O 1
ATOM 749 N N . ASP A 1 95 ? -23.252 -9.748 23.606 1.00 45.88 95 ASP A N 1
ATOM 750 C CA . ASP A 1 95 ? -24.011 -10.935 24.018 1.00 45.88 95 ASP A CA 1
ATOM 751 C C . ASP A 1 95 ? -23.673 -11.407 25.448 1.00 45.88 95 ASP A C 1
ATOM 753 O O . ASP A 1 95 ? -23.466 -12.584 25.740 1.00 45.88 95 ASP A O 1
ATOM 757 N N . THR A 1 96 ? -23.667 -10.477 26.407 1.00 48.06 96 THR A N 1
ATOM 758 C CA . THR A 1 96 ? -24.051 -10.829 27.782 1.00 48.06 96 THR A CA 1
ATOM 759 C C . THR A 1 96 ? -25.554 -10.639 27.907 1.00 48.06 96 THR A C 1
ATOM 761 O O . THR A 1 96 ? -26.020 -9.741 28.610 1.00 48.06 96 THR A O 1
ATOM 764 N N . THR A 1 97 ? -26.338 -11.465 27.212 1.00 49.81 97 THR A N 1
ATOM 765 C CA . THR A 1 97 ? -27.754 -11.613 27.543 1.00 49.81 97 THR A CA 1
ATOM 766 C C . THR A 1 97 ? -27.808 -12.044 29.016 1.00 49.81 97 THR A C 1
ATOM 768 O O . THR A 1 97 ? -27.268 -13.104 29.354 1.00 49.81 97 THR A O 1
ATOM 771 N N . PRO A 1 98 ? -28.410 -11.271 29.943 1.00 47.41 98 PRO A N 1
ATOM 772 C CA . PRO A 1 98 ? -28.650 -11.784 31.281 1.00 47.41 98 PRO A CA 1
ATOM 773 C C . PRO A 1 98 ? -29.524 -13.018 31.094 1.00 47.41 98 PRO A C 1
ATOM 775 O O . PRO A 1 98 ? -30.581 -12.909 30.468 1.00 47.41 98 PRO A O 1
ATOM 778 N N . LEU A 1 99 ? -29.077 -14.182 31.579 1.00 47.50 99 LEU A N 1
ATOM 779 C CA . LEU A 1 99 ? -29.893 -15.392 31.612 1.00 47.50 99 LEU A CA 1
ATOM 780 C C . LEU A 1 99 ? -31.263 -14.991 32.158 1.00 47.50 99 LEU A C 1
ATOM 782 O O . LEU A 1 99 ? -31.386 -14.641 33.334 1.00 47.50 99 LEU A O 1
ATOM 786 N N . LYS A 1 100 ? -32.272 -14.965 31.281 1.00 51.38 100 LYS A N 1
ATOM 787 C CA . LYS A 1 100 ? -33.662 -14.714 31.646 1.00 51.38 100 LYS A CA 1
ATOM 788 C C . LYS A 1 100 ? -34.015 -15.833 32.615 1.00 51.38 100 LYS A C 1
ATOM 790 O O . LYS A 1 100 ? -34.263 -16.961 32.194 1.00 51.38 100 LYS A O 1
ATOM 795 N N . GLN A 1 101 ? -33.943 -15.546 33.912 1.00 54.41 101 GLN A N 1
ATOM 796 C CA . GLN A 1 101 ? -34.427 -16.464 34.927 1.00 54.41 101 GLN A CA 1
ATOM 797 C C . GLN A 1 101 ? -35.889 -16.753 34.566 1.00 54.41 101 GLN A C 1
ATOM 799 O O . GLN A 1 101 ? -36.638 -15.798 34.319 1.00 54.41 101 GLN A O 1
ATOM 804 N N . PRO A 1 102 ? -36.299 -18.028 34.453 1.00 48.50 102 PRO A N 1
ATOM 805 C CA . PRO A 1 102 ? -37.707 -18.340 34.286 1.00 48.50 102 PRO A CA 1
ATOM 806 C C . PRO A 1 102 ? -38.465 -17.666 35.436 1.00 48.50 102 PRO A C 1
ATOM 808 O O . PRO A 1 102 ? -37.952 -17.667 36.559 1.00 48.50 102 PRO A O 1
ATOM 811 N N . PRO A 1 103 ? -39.640 -17.061 35.195 1.00 43.56 103 PRO A N 1
ATOM 812 C CA . PRO A 1 103 ? -40.410 -16.483 36.283 1.00 43.56 103 PRO A CA 1
ATOM 813 C C . PRO A 1 103 ? -40.660 -17.587 37.309 1.00 43.56 103 PRO A C 1
ATOM 815 O O . PRO A 1 103 ? -41.183 -18.647 36.960 1.00 43.56 103 PRO A O 1
ATOM 818 N N . LEU A 1 104 ? -40.236 -17.350 38.553 1.00 49.22 104 LEU A N 1
ATOM 819 C CA . LEU A 1 104 ? -40.607 -18.178 39.692 1.00 49.22 104 LEU A CA 1
ATOM 820 C C . LEU A 1 104 ? -42.135 -18.200 39.720 1.00 49.22 104 LEU A C 1
ATOM 822 O O . LEU A 1 104 ? -42.772 -17.206 40.067 1.00 49.22 104 LEU A O 1
ATOM 826 N N . GLN A 1 105 ? -42.717 -19.305 39.255 1.00 48.09 105 GLN A N 1
ATOM 827 C CA . GLN A 1 105 ? -44.150 -19.534 39.313 1.00 48.09 105 GLN A CA 1
ATOM 828 C C . GLN A 1 105 ? -44.502 -19.699 40.785 1.00 48.09 105 GLN A C 1
ATOM 830 O O . GLN A 1 105 ? -44.326 -20.753 41.389 1.00 48.09 105 GLN A O 1
ATOM 835 N N . GLN A 1 106 ? -44.926 -18.595 41.381 1.00 52.88 106 GLN A N 1
ATOM 836 C CA . GLN A 1 106 ? -45.518 -18.573 42.696 1.00 52.88 106 GLN A CA 1
ATOM 837 C C . GLN A 1 106 ? -46.976 -19.009 42.568 1.00 52.88 106 GLN A C 1
ATOM 839 O O . GLN A 1 106 ? -47.823 -18.184 42.251 1.00 52.88 106 GLN A O 1
ATOM 844 N N . GLN A 1 107 ? -47.238 -20.302 42.773 1.00 44.66 107 GLN A N 1
ATOM 845 C CA . GLN A 1 107 ? -48.513 -20.920 43.185 1.00 44.66 107 GLN A CA 1
ATOM 846 C C . GLN A 1 107 ? -48.303 -22.448 43.147 1.00 44.66 107 GLN A C 1
ATOM 848 O O . GLN A 1 107 ? -47.731 -22.953 42.193 1.00 44.66 107 GLN A O 1
ATOM 853 N N . ALA A 1 108 ? -48.676 -23.253 44.134 1.00 42.12 108 ALA A N 1
ATOM 854 C CA . ALA A 1 108 ? -49.721 -23.080 45.122 1.00 42.12 108 ALA A CA 1
ATOM 855 C C . ALA A 1 108 ? -49.308 -23.721 46.455 1.00 42.12 108 ALA A C 1
ATOM 857 O O . ALA A 1 108 ? -48.741 -24.812 46.491 1.00 42.12 108 ALA A O 1
ATOM 858 N N . VAL A 1 109 ? -49.639 -23.028 47.545 1.00 48.56 109 VAL A N 1
ATOM 859 C CA . VAL A 1 109 ? -50.025 -23.684 48.794 1.00 48.56 109 VAL A CA 1
ATOM 860 C C . VAL A 1 109 ? -51.236 -24.532 48.421 1.00 48.56 109 VAL A C 1
ATOM 862 O O . VAL A 1 109 ? -52.279 -23.974 48.088 1.00 48.56 109 VAL A O 1
ATOM 865 N N . LEU A 1 110 ? -51.056 -25.848 48.344 1.00 45.28 110 LEU A N 1
ATOM 866 C CA . LEU A 1 110 ? -52.190 -26.755 48.367 1.00 45.28 110 LEU A CA 1
ATOM 867 C C . LEU A 1 110 ? -52.550 -26.931 49.832 1.00 45.28 110 LEU A C 1
ATOM 869 O O . LEU A 1 110 ? -51.716 -27.311 50.655 1.00 45.28 110 LEU A O 1
ATOM 873 N N . GLU A 1 111 ? -53.765 -26.480 50.098 1.00 50.41 111 GLU A N 1
ATOM 874 C CA . GLU A 1 111 ? -54.506 -26.568 51.338 1.00 50.41 111 GLU A CA 1
ATOM 875 C C . GLU A 1 111 ? -54.440 -27.990 51.899 1.00 50.41 111 GLU A C 1
ATOM 877 O O . GLU A 1 111 ? -54.380 -28.971 51.158 1.00 50.41 111 GLU A O 1
ATOM 882 N N . GLU A 1 112 ? -54.387 -28.058 53.224 1.00 48.44 112 GLU A N 1
ATOM 883 C CA . GLU A 1 112 ? -54.493 -29.277 54.011 1.00 48.44 1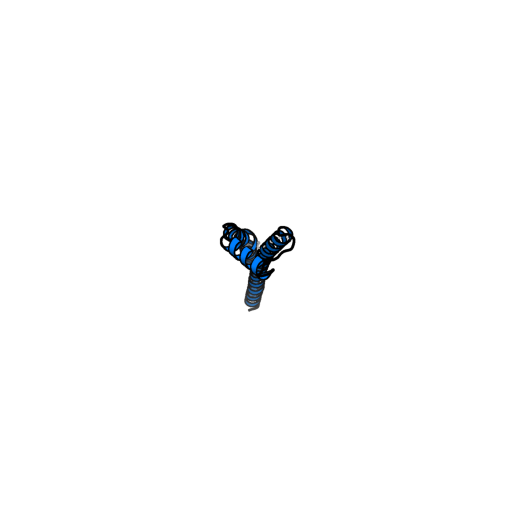12 GLU A CA 1
ATOM 884 C C . GLU A 1 112 ? -55.719 -30.076 53.537 1.00 48.44 112 GLU A C 1
ATOM 886 O O . GLU A 1 112 ? -56.851 -29.621 53.691 1.00 48.44 112 GLU A O 1
ATOM 891 N N . GLU A 1 113 ? -55.504 -31.251 52.937 1.00 47.12 113 GLU A N 1
ATOM 892 C CA . GLU A 1 113 ? -56.566 -32.251 52.829 1.00 47.12 113 GLU A CA 1
ATOM 893 C C . GLU A 1 113 ? -56.765 -32.841 54.231 1.00 47.12 113 GLU A C 1
ATOM 895 O O . GLU A 1 113 ? -55.949 -33.617 54.734 1.00 47.12 113 GLU A O 1
ATOM 900 N N . GLU A 1 114 ? -57.831 -32.380 54.892 1.00 50.72 114 GLU A N 1
ATOM 901 C CA . GLU A 1 114 ? -58.510 -33.091 55.973 1.00 50.72 114 GLU A CA 1
ATOM 902 C C . GLU A 1 114 ? -58.935 -34.474 55.456 1.00 50.72 114 GLU A C 1
ATOM 904 O O . GLU A 1 114 ? -60.001 -34.625 54.864 1.00 50.72 114 GLU A O 1
ATOM 909 N N . ASP A 1 115 ? -58.105 -35.488 55.688 1.00 41.16 115 ASP A N 1
ATOM 910 C CA . ASP A 1 115 ? -58.516 -36.890 55.596 1.00 41.16 115 ASP A CA 1
ATOM 911 C C . ASP A 1 115 ? -59.019 -37.357 56.976 1.00 41.16 115 ASP A C 1
ATOM 913 O O . ASP A 1 115 ? -58.322 -38.045 57.727 1.00 41.16 115 ASP A O 1
ATOM 917 N N . ASP A 1 116 ? -60.249 -36.955 57.308 1.00 43.75 116 ASP A N 1
ATOM 918 C CA . ASP A 1 116 ? -61.120 -37.669 58.247 1.00 43.75 116 ASP A CA 1
ATOM 919 C C . ASP A 1 116 ? -61.847 -38.783 57.466 1.00 43.75 116 ASP A C 1
ATOM 921 O O . ASP A 1 116 ? -62.729 -38.493 56.661 1.00 43.75 116 ASP A O 1
ATOM 925 N N . ASP A 1 117 ? -61.446 -40.046 57.667 1.00 47.88 117 ASP A N 1
ATOM 926 C CA . ASP A 1 117 ? -62.347 -41.206 57.851 1.00 47.88 117 ASP A CA 1
ATOM 927 C C . ASP A 1 117 ? -61.568 -42.546 57.853 1.00 47.88 117 ASP A C 1
ATOM 929 O O . ASP A 1 117 ? -61.285 -43.130 56.801 1.00 47.88 117 ASP A O 1
ATOM 933 N N . TRP A 1 118 ? -61.263 -43.060 59.057 1.00 44.88 118 TRP A N 1
ATOM 934 C CA . TRP A 1 118 ? -61.608 -44.426 59.514 1.00 44.88 118 TRP A CA 1
ATOM 935 C C . TRP A 1 118 ? -61.418 -44.599 61.028 1.00 44.88 118 TRP A C 1
ATOM 937 O O . TRP A 1 118 ? -60.322 -44.277 61.541 1.00 44.88 118 TRP A O 1
#

Radius of gyration: 31.98 Å; chains: 1; bounding box: 82×55×83 Å

Foldseek 3Di:
DVVVVVVVVLVVVLVVQLVVLVVVLVVVVLVVLVVVLVVVCVVVVNDQPPVRSVVSSVVSVVVVVPDPVVVVSVVCSCVPGNVCSNVVSVVVPVPPPPPPDDPPPDDDPDDDPPPDDD

InterPro domains:
  IPR021147 Protein of unknown function DUF697 [PF05128] (2-65)

Organism: NCBI:txid391612